Protein AF-A0A5C8ABG4-F1 (afdb_monomer)

Sequence (139 aa):
MPDNSFIEQYKEWYRDLIAQMKSQRIQKTGHLHDLKDIIVELSYLHNTLINISNDEKYKTLFTAATPFIDEFKEISNLKDKNAIEIVFHAMYMKLLLRLQKKEISAETEEAFDAMRILIAY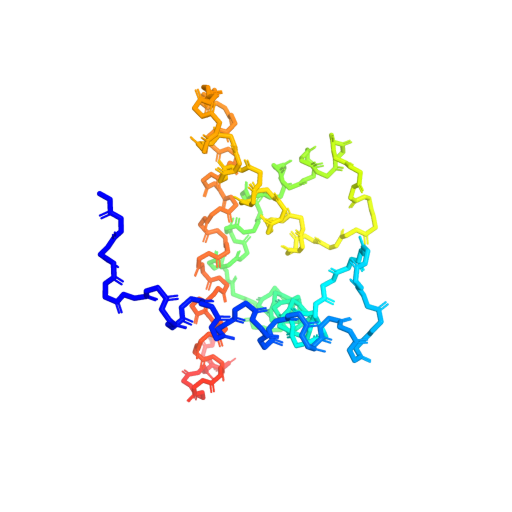LAKAYHDMKSGSMNFLNN

Solvent-accessible surface area (backbone atoms only — not comparable to full-atom values): 8084 Å² total; per-residue (Å²): 128,84,67,75,88,48,52,64,59,53,53,51,54,52,51,53,52,51,51,51,30,54,76,72,70,36,80,87,58,84,74,58,67,72,59,51,50,54,52,54,51,51,50,49,49,52,51,37,37,58,74,70,60,54,36,63,70,59,46,52,39,44,62,69,20,43,66,46,52,52,51,53,34,71,82,40,100,43,81,90,53,54,72,64,59,48,44,53,53,50,54,49,48,55,51,51,36,55,75,70,68,49,88,73,54,72,68,59,48,50,43,49,47,39,38,48,52,39,50,52,52,50,51,51,51,51,51,30,52,76,70,68,71,57,75,80,79,84,124

Mean predicted aligned error: 4.79 Å

pLDDT: mean 93.19, std 9.65, range [44.94, 98.56]

Secondary structure (DSSP, 8-state):
---GGGHHHHHHHHHHHHHHHHHTT-SSS---HHHHHHHHHHHHHHHHHHHTS--HHHHHHHHHHHHHHHHHHHHTT-TT--HHHHHHHHHHHHHHHHHTT----HHHHHHHHHHHHHHHHHHHHHHHHHHT---TT--

Radius of gyration: 17.81 Å; Cα contacts (8 Å, |Δi|>4): 83; chains: 1; bounding box: 51×38×38 Å

Structure (mmCIF, N/CA/C/O backbone):
data_AF-A0A5C8ABG4-F1
#
_entry.id   AF-A0A5C8ABG4-F1
#
loop_
_atom_site.group_PDB
_atom_site.id
_atom_site.type_symbol
_atom_site.label_atom_id
_atom_site.label_alt_id
_atom_site.label_comp_id
_atom_site.label_asym_id
_atom_site.label_entity_id
_atom_site.label_seq_id
_atom_site.pdbx_PDB_ins_code
_atom_site.Cartn_x
_atom_site.Cartn_y
_atom_site.Cartn_z
_atom_site.occupancy
_atom_site.B_iso_or_equiv
_atom_site.auth_seq_id
_atom_site.auth_comp_id
_atom_site.auth_asym_id
_atom_site.auth_atom_id
_atom_site.pdbx_PDB_model_num
ATOM 1 N N . MET A 1 1 ? -26.999 8.183 -2.508 1.00 50.88 1 MET A N 1
ATOM 2 C CA . MET A 1 1 ? -27.006 6.703 -2.500 1.00 50.88 1 MET A CA 1
ATOM 3 C C . MET A 1 1 ? -26.334 6.240 -3.785 1.00 50.88 1 MET A C 1
ATOM 5 O O . MET A 1 1 ? -26.423 7.003 -4.744 1.00 50.88 1 MET A O 1
ATOM 9 N N . PRO A 1 2 ? -25.623 5.098 -3.816 1.00 65.06 2 PRO A N 1
ATOM 10 C CA . PRO A 1 2 ? -25.144 4.547 -5.083 1.00 65.06 2 PRO A CA 1
ATOM 11 C C . PRO A 1 2 ? -26.338 4.340 -6.021 1.00 65.06 2 PRO A C 1
ATOM 13 O O . PRO A 1 2 ? -27.438 4.042 -5.558 1.00 65.06 2 PRO A O 1
ATOM 16 N N . ASP A 1 3 ? -26.135 4.581 -7.311 1.00 80.94 3 ASP A N 1
ATOM 17 C CA . ASP A 1 3 ? -27.184 4.424 -8.313 1.00 80.94 3 ASP A CA 1
ATOM 18 C C . ASP A 1 3 ? -27.609 2.948 -8.386 1.00 80.94 3 ASP A C 1
ATOM 20 O O . ASP A 1 3 ? -26.783 2.051 -8.577 1.00 80.94 3 ASP A O 1
ATOM 24 N N . ASN A 1 4 ? -28.909 2.698 -8.210 1.00 84.31 4 ASN A N 1
ATOM 25 C CA . ASN A 1 4 ? -29.482 1.355 -8.212 1.00 84.31 4 ASN A CA 1
ATOM 26 C C . ASN A 1 4 ? -29.258 0.622 -9.549 1.00 84.31 4 ASN A C 1
ATOM 28 O O . ASN A 1 4 ? -29.352 -0.605 -9.580 1.00 84.31 4 ASN A O 1
ATOM 32 N N . SER A 1 5 ? -28.927 1.341 -10.629 1.00 88.19 5 SER A N 1
ATOM 33 C CA . SER A 1 5 ? -28.587 0.758 -11.933 1.00 88.19 5 SER A CA 1
ATOM 34 C C . SER A 1 5 ? -27.374 -0.190 -11.893 1.00 88.19 5 SER A C 1
ATOM 36 O O . SER A 1 5 ? -27.293 -1.112 -12.704 1.00 88.19 5 SER A O 1
ATOM 38 N N . PHE A 1 6 ? -26.473 -0.045 -10.912 1.00 90.81 6 PHE A N 1
ATOM 39 C CA . PHE A 1 6 ? -25.256 -0.861 -10.787 1.00 90.81 6 PHE A CA 1
ATOM 40 C C . PHE A 1 6 ? -25.414 -2.112 -9.909 1.00 90.81 6 PHE A C 1
ATOM 42 O O . PHE A 1 6 ? -24.476 -2.901 -9.793 1.00 90.81 6 PHE A O 1
ATOM 49 N N . ILE A 1 7 ? -26.584 -2.331 -9.294 1.00 93.12 7 ILE A N 1
ATOM 50 C CA . ILE A 1 7 ? -26.790 -3.423 -8.324 1.00 93.12 7 ILE A CA 1
ATOM 51 C C . ILE A 1 7 ? -26.431 -4.794 -8.910 1.00 93.12 7 ILE A C 1
ATOM 53 O O . ILE A 1 7 ? -25.770 -5.586 -8.237 1.00 93.12 7 ILE A O 1
ATOM 57 N N . GLU A 1 8 ? -26.841 -5.082 -10.146 1.00 94.25 8 GLU A N 1
ATOM 58 C CA . GLU A 1 8 ? -26.558 -6.382 -10.766 1.00 94.25 8 GLU A CA 1
ATOM 59 C C . GLU A 1 8 ? -25.065 -6.571 -11.060 1.00 94.25 8 GLU A C 1
ATOM 61 O O . GLU A 1 8 ? -24.529 -7.641 -10.782 1.00 94.25 8 GLU A O 1
ATOM 66 N N . GLN A 1 9 ? -24.364 -5.516 -11.483 1.00 94.31 9 GLN A N 1
ATOM 67 C CA . GLN A 1 9 ? -22.913 -5.560 -11.702 1.00 94.31 9 GLN A CA 1
ATOM 68 C C . GLN A 1 9 ? -22.159 -5.835 -10.394 1.00 94.31 9 GLN A C 1
ATOM 70 O O . GLN A 1 9 ? -21.232 -6.642 -10.359 1.00 94.31 9 GLN A O 1
ATOM 75 N N . TYR A 1 10 ? -22.587 -5.225 -9.282 1.00 93.75 10 TYR A N 1
ATOM 76 C CA . TYR A 1 10 ? -22.001 -5.512 -7.971 1.00 93.75 10 TYR A CA 1
ATOM 77 C C . TYR A 1 10 ? -22.253 -6.956 -7.535 1.00 93.75 10 TYR A C 1
ATOM 79 O O . TYR A 1 10 ? -21.343 -7.613 -7.031 1.00 93.75 10 TYR A O 1
ATOM 87 N N . LYS A 1 11 ? -23.473 -7.474 -7.731 1.00 95.81 11 LYS A N 1
ATOM 88 C CA . LYS A 1 11 ? -23.800 -8.871 -7.404 1.00 95.81 11 LYS A CA 1
ATOM 89 C C . LYS A 1 11 ? -22.957 -9.856 -8.207 1.00 95.81 11 LYS A C 1
ATOM 91 O O . LYS A 1 11 ? -22.520 -10.857 -7.641 1.00 95.81 11 LYS A O 1
ATOM 96 N N . GLU A 1 12 ? -22.755 -9.590 -9.492 1.00 97.19 12 GLU A N 1
ATOM 97 C CA . GLU A 1 12 ? -21.907 -10.402 -10.364 1.00 97.19 12 GLU A CA 1
ATOM 98 C C . GLU A 1 12 ? -20.455 -10.389 -9.879 1.00 97.19 12 GLU A C 1
ATOM 100 O O . GLU A 1 12 ? -19.903 -11.445 -9.577 1.00 97.19 12 GLU A O 1
ATOM 105 N N . TRP A 1 13 ? -19.895 -9.205 -9.620 1.00 96.19 13 TRP A N 1
ATOM 106 C CA . TRP A 1 13 ? -18.539 -9.073 -9.087 1.00 96.19 13 TRP A CA 1
ATOM 107 C C . TRP A 1 13 ? -18.339 -9.823 -7.757 1.00 96.19 13 TRP A C 1
ATOM 109 O O . TRP A 1 13 ? -17.367 -10.564 -7.586 1.00 96.19 13 TRP A O 1
ATOM 119 N N . TYR A 1 14 ? -19.282 -9.700 -6.812 1.00 96.69 14 TYR A N 1
ATOM 120 C CA . TYR A 1 14 ? -19.220 -10.445 -5.549 1.00 96.69 14 TYR A CA 1
ATOM 121 C C . TYR A 1 14 ? -19.341 -11.960 -5.757 1.00 96.69 14 TYR A C 1
ATOM 123 O O . TYR A 1 14 ? -18.690 -12.725 -5.042 1.00 96.69 14 TYR A O 1
ATOM 131 N N . ARG A 1 15 ? -20.160 -12.415 -6.714 1.00 98.00 15 ARG A N 1
ATOM 132 C CA . ARG A 1 15 ? -20.308 -13.841 -7.040 1.00 98.00 15 ARG A CA 1
ATOM 133 C C . ARG A 1 15 ? -18.990 -14.422 -7.540 1.00 98.00 15 ARG A C 1
ATOM 135 O O . ARG A 1 15 ? -18.594 -15.487 -7.061 1.00 98.00 15 ARG A O 1
ATOM 142 N N . ASP A 1 16 ? -18.305 -13.704 -8.420 1.00 97.44 16 ASP A N 1
ATOM 143 C CA . ASP A 1 16 ? -17.015 -14.117 -8.968 1.00 97.44 16 ASP A CA 1
ATOM 144 C C . ASP A 1 16 ? -15.933 -14.144 -7.893 1.00 97.44 16 ASP A C 1
ATOM 146 O O . ASP A 1 16 ? -15.209 -15.134 -7.766 1.00 97.44 16 ASP A O 1
ATOM 150 N N . LEU A 1 17 ? -15.869 -13.112 -7.046 1.00 96.50 17 LEU A N 1
ATOM 151 C CA . LEU A 1 17 ? -14.953 -13.079 -5.907 1.00 96.50 17 LEU A CA 1
ATOM 152 C C . LEU A 1 17 ? -15.172 -14.282 -4.974 1.00 96.50 17 LEU A C 1
ATOM 154 O O . LEU A 1 17 ? -14.222 -14.977 -4.609 1.00 96.50 17 LEU A O 1
ATOM 158 N N . ILE A 1 18 ? -16.427 -14.577 -4.620 1.00 96.94 18 ILE A N 1
ATOM 159 C CA . ILE A 1 18 ? -16.776 -15.733 -3.779 1.00 96.94 18 ILE A CA 1
ATOM 160 C C . ILE A 1 18 ? -16.356 -17.047 -4.450 1.00 96.94 18 ILE A C 1
ATOM 162 O O . ILE A 1 18 ? -15.869 -17.953 -3.766 1.00 96.94 18 ILE A O 1
ATOM 166 N N . ALA A 1 19 ? -16.552 -17.182 -5.763 1.00 97.94 19 ALA A N 1
ATOM 167 C CA . ALA A 1 19 ? -16.171 -18.378 -6.508 1.00 97.94 19 ALA A CA 1
ATOM 168 C C . ALA A 1 19 ? -14.649 -18.593 -6.485 1.00 97.94 19 ALA A C 1
ATOM 170 O O . ALA A 1 19 ? -14.197 -19.701 -6.186 1.00 97.94 19 ALA A O 1
ATOM 171 N N . GLN A 1 20 ? -13.870 -17.529 -6.695 1.00 97.81 20 GLN A N 1
ATOM 172 C CA . GLN A 1 20 ? -12.408 -17.563 -6.625 1.00 97.81 20 GLN A CA 1
ATOM 173 C C . GLN A 1 20 ? -11.906 -17.901 -5.215 1.00 97.81 20 GLN A C 1
ATOM 175 O O . GLN A 1 20 ? -11.051 -18.767 -5.038 1.00 97.81 20 GLN A O 1
ATOM 180 N N . MET A 1 21 ? -12.483 -17.295 -4.174 1.00 97.75 21 MET A N 1
ATOM 181 C CA . MET A 1 21 ? -12.104 -17.618 -2.794 1.00 97.75 21 MET A CA 1
ATOM 182 C C . MET A 1 21 ? -12.418 -19.076 -2.428 1.00 97.75 21 MET A C 1
ATOM 184 O O . MET A 1 21 ? -11.675 -19.697 -1.664 1.00 97.75 21 MET A O 1
ATOM 188 N N . LYS A 1 22 ? -13.504 -19.646 -2.970 1.00 97.69 22 LYS A N 1
ATOM 189 C CA . LYS A 1 22 ? -13.848 -21.066 -2.791 1.00 97.69 22 LYS A CA 1
ATOM 190 C C . LYS A 1 22 ? -12.878 -21.988 -3.521 1.00 97.69 22 LYS A C 1
ATOM 192 O O . LYS A 1 22 ? -12.439 -22.965 -2.917 1.00 97.69 22 LYS A O 1
ATOM 197 N N . SER A 1 23 ? -12.538 -21.691 -4.776 1.00 97.88 23 SER A N 1
ATOM 198 C CA . SER A 1 23 ? -11.610 -22.519 -5.558 1.00 97.88 23 SER A CA 1
ATOM 199 C C . SER A 1 23 ? -10.210 -22.535 -4.940 1.00 97.88 23 SER A C 1
ATOM 201 O O . SER A 1 23 ? -9.584 -23.590 -4.870 1.00 97.88 23 SER A O 1
ATOM 203 N N . GLN A 1 24 ? -9.772 -21.400 -4.389 1.00 97.69 24 GLN A N 1
ATOM 204 C CA . GLN A 1 24 ? -8.487 -21.252 -3.702 1.00 97.69 24 GLN A CA 1
ATOM 205 C C . GLN A 1 24 ? -8.510 -21.696 -2.227 1.00 97.69 24 GLN A C 1
ATOM 207 O O . GLN A 1 24 ? -7.475 -21.671 -1.566 1.00 97.69 24 GLN A O 1
ATOM 212 N N . ARG A 1 25 ? -9.666 -22.127 -1.698 1.00 97.38 25 ARG A N 1
ATOM 213 C CA . ARG A 1 25 ? -9.852 -22.582 -0.303 1.00 97.38 25 ARG A CA 1
ATOM 214 C C . ARG A 1 25 ? -9.488 -21.532 0.768 1.00 97.38 25 ARG A C 1
ATOM 216 O O . ARG A 1 25 ? -9.021 -21.882 1.849 1.00 97.38 25 ARG A O 1
ATOM 223 N N . ILE A 1 26 ? -9.734 -20.250 0.487 1.00 97.31 26 ILE A N 1
ATOM 224 C CA . ILE A 1 26 ? -9.435 -19.105 1.375 1.00 97.31 26 ILE A CA 1
ATOM 225 C C . ILE A 1 26 ? -10.696 -18.415 1.917 1.00 97.31 26 ILE A C 1
ATOM 227 O O . ILE A 1 26 ? -10.696 -17.232 2.237 1.00 97.31 26 ILE A O 1
ATOM 231 N N . GLN A 1 27 ? -11.808 -19.141 2.051 1.00 95.50 27 GLN A N 1
ATOM 232 C CA . GLN A 1 27 ? -13.105 -18.567 2.446 1.00 95.50 27 GLN A CA 1
ATOM 233 C C . GLN A 1 27 ? -13.125 -17.968 3.866 1.00 95.50 27 GLN A C 1
ATOM 235 O O . GLN A 1 27 ? -14.091 -17.299 4.229 1.00 95.50 27 GLN A O 1
ATOM 240 N N . LYS A 1 28 ? -12.121 -18.267 4.699 1.00 94.31 28 LYS A N 1
ATOM 241 C CA . LYS A 1 28 ? -12.031 -17.806 6.095 1.00 94.31 28 LYS A CA 1
ATOM 242 C C . LYS A 1 28 ? -10.950 -16.754 6.315 1.00 94.31 28 LYS A C 1
ATOM 244 O O . LYS A 1 28 ? -11.151 -15.857 7.122 1.00 94.31 28 LYS A O 1
ATOM 249 N N . THR A 1 29 ? -9.809 -16.887 5.645 1.00 92.00 29 THR A N 1
ATOM 250 C CA . THR A 1 29 ? -8.648 -16.013 5.823 1.00 92.00 29 THR A CA 1
ATOM 251 C C . THR A 1 29 ? -7.766 -16.041 4.580 1.00 92.00 29 THR A C 1
ATOM 253 O O . THR A 1 29 ? -7.732 -17.045 3.865 1.00 92.00 29 THR A O 1
ATOM 256 N N . GLY A 1 30 ? -7.031 -14.953 4.359 1.00 90.38 30 GLY A N 1
ATOM 257 C CA . GLY A 1 30 ? -6.077 -14.800 3.270 1.00 90.38 30 GLY A CA 1
ATOM 258 C C . GLY A 1 30 ? -6.583 -13.940 2.114 1.00 90.38 30 GLY A C 1
ATOM 259 O O . GLY A 1 30 ? -7.711 -13.454 2.095 1.00 90.38 30 GLY A O 1
ATOM 260 N N . HIS A 1 31 ? -5.694 -13.764 1.143 1.00 93.25 31 HIS A N 1
ATOM 261 C CA . HIS A 1 31 ? -5.918 -13.001 -0.080 1.00 93.25 31 HIS A CA 1
ATOM 262 C C . HIS A 1 31 ? -5.902 -13.928 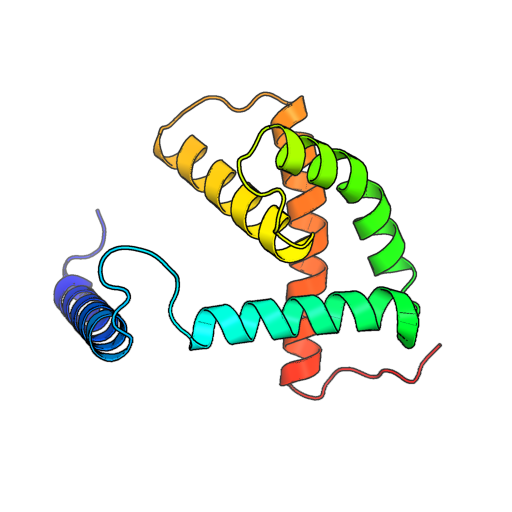-1.295 1.00 93.25 31 HIS A C 1
ATOM 264 O O . HIS A 1 31 ? -5.243 -14.976 -1.256 1.00 93.25 31 HIS A O 1
ATOM 270 N N . LEU A 1 32 ? -6.601 -13.519 -2.360 1.00 96.75 32 LEU A N 1
ATOM 271 C CA . LEU A 1 32 ? -6.534 -14.182 -3.662 1.00 96.75 32 LEU A CA 1
ATOM 272 C C . LEU A 1 32 ? -5.079 -14.293 -4.133 1.00 96.75 32 LEU A C 1
ATOM 274 O O . LEU A 1 32 ? -4.278 -13.394 -3.872 1.00 96.75 32 LEU A O 1
ATOM 278 N N . HIS A 1 33 ? -4.752 -15.378 -4.830 1.00 95.38 33 HIS A N 1
ATOM 279 C CA . HIS A 1 33 ? -3.421 -15.609 -5.389 1.00 95.38 33 HIS A CA 1
ATOM 280 C C . HIS A 1 33 ? -2.949 -14.439 -6.255 1.00 95.38 33 HIS A C 1
ATOM 282 O O . HIS A 1 33 ? -1.895 -13.887 -5.966 1.00 95.38 33 HIS A O 1
ATOM 288 N N . ASP A 1 34 ? -3.781 -13.976 -7.186 1.00 93.88 34 ASP A N 1
ATOM 289 C CA . ASP A 1 34 ? -3.462 -12.862 -8.083 1.00 93.88 34 ASP A CA 1
ATOM 290 C C . ASP A 1 34 ? -3.103 -11.579 -7.313 1.00 93.88 34 ASP A C 1
ATOM 292 O O . ASP A 1 34 ? -2.214 -10.826 -7.705 1.00 93.88 34 ASP A O 1
ATOM 296 N N . LEU A 1 35 ? -3.749 -11.335 -6.164 1.00 93.44 35 LEU A N 1
ATOM 297 C CA . LEU A 1 35 ? -3.415 -10.192 -5.313 1.00 93.44 35 LEU A CA 1
ATOM 298 C C . LEU A 1 35 ? -2.061 -10.381 -4.618 1.00 93.44 35 LEU A C 1
ATOM 300 O O . LEU A 1 35 ? -1.296 -9.427 -4.498 1.00 93.44 35 LEU A O 1
ATOM 304 N N . LYS A 1 36 ? -1.755 -11.601 -4.165 1.00 93.81 36 LYS A N 1
ATOM 305 C CA . LYS A 1 36 ? -0.440 -11.916 -3.589 1.00 93.81 36 LYS A CA 1
ATOM 306 C C . LYS A 1 36 ? 0.663 -11.741 -4.626 1.00 93.81 36 LYS A C 1
ATOM 308 O O . LYS A 1 36 ? 1.706 -11.196 -4.284 1.00 93.81 36 LYS A O 1
ATOM 313 N N . ASP A 1 37 ? 0.416 -12.137 -5.869 1.00 95.38 37 ASP A N 1
ATOM 314 C CA . ASP A 1 37 ? 1.390 -12.012 -6.951 1.00 95.38 37 ASP A CA 1
ATOM 315 C C . ASP A 1 37 ? 1.715 -10.541 -7.217 1.00 95.38 37 ASP A C 1
ATOM 317 O O . ASP A 1 37 ? 2.884 -10.170 -7.246 1.00 95.38 37 ASP A O 1
ATOM 321 N N . ILE A 1 38 ? 0.703 -9.667 -7.264 1.00 95.81 38 ILE A N 1
ATOM 322 C CA . ILE A 1 38 ? 0.917 -8.215 -7.389 1.00 95.81 38 ILE A CA 1
ATOM 323 C C . ILE A 1 38 ? 1.774 -7.672 -6.237 1.00 95.81 38 ILE A C 1
ATOM 325 O O . ILE A 1 38 ? 2.687 -6.880 -6.465 1.00 95.81 38 ILE A O 1
ATOM 329 N N . ILE A 1 39 ? 1.508 -8.089 -4.996 1.00 95.50 39 ILE A N 1
ATOM 330 C CA . ILE A 1 39 ? 2.305 -7.670 -3.833 1.00 95.50 39 ILE A CA 1
ATOM 331 C C . ILE A 1 39 ? 3.756 -8.145 -3.954 1.00 95.50 39 ILE A C 1
ATOM 333 O O . ILE A 1 39 ? 4.678 -7.371 -3.701 1.00 95.50 39 ILE A O 1
ATOM 337 N N . VAL A 1 40 ? 3.966 -9.393 -4.374 1.00 95.94 40 VAL A N 1
ATOM 338 C CA . VAL A 1 40 ? 5.297 -9.960 -4.604 1.00 95.94 40 VAL A CA 1
ATOM 339 C C . VAL A 1 40 ? 6.042 -9.165 -5.676 1.00 95.94 40 VAL A C 1
ATOM 341 O O . VAL A 1 40 ? 7.190 -8.778 -5.465 1.00 95.94 40 VAL A O 1
ATOM 344 N N . GLU A 1 41 ? 5.390 -8.850 -6.792 1.00 97.06 41 GLU A N 1
ATOM 345 C CA . GLU A 1 41 ? 5.989 -8.047 -7.854 1.00 97.06 41 GLU A CA 1
ATOM 346 C C . GLU A 1 41 ? 6.334 -6.620 -7.404 1.00 97.06 41 GLU A C 1
ATOM 348 O O . GLU A 1 41 ? 7.408 -6.116 -7.731 1.00 97.06 41 GLU A O 1
ATOM 353 N N . LEU A 1 42 ? 5.470 -5.973 -6.616 1.00 97.88 42 LEU A N 1
ATOM 354 C CA . LEU A 1 42 ? 5.751 -4.657 -6.037 1.00 97.88 42 LEU A CA 1
ATOM 355 C C . LEU A 1 42 ? 6.946 -4.704 -5.079 1.00 97.88 42 LEU A C 1
ATOM 357 O O . LEU A 1 42 ? 7.787 -3.806 -5.105 1.00 97.88 42 LEU A O 1
ATOM 361 N N . SER A 1 43 ? 7.060 -5.760 -4.272 1.00 97.06 43 SER A N 1
ATOM 362 C CA . SER A 1 43 ? 8.218 -5.985 -3.403 1.00 97.06 43 SER A CA 1
ATOM 363 C C . SER A 1 43 ? 9.500 -6.230 -4.200 1.00 97.06 43 SER A C 1
ATOM 365 O O . SER A 1 43 ? 10.565 -5.741 -3.816 1.00 97.06 43 SER A O 1
ATOM 367 N N . TYR A 1 44 ? 9.430 -6.930 -5.334 1.00 97.00 44 TYR A N 1
ATOM 368 C CA . TYR A 1 44 ? 10.572 -7.047 -6.240 1.00 97.00 44 TYR A CA 1
ATOM 369 C C . TYR A 1 44 ? 10.950 -5.698 -6.846 1.00 97.00 44 TYR A C 1
ATOM 371 O O . TYR A 1 44 ? 12.115 -5.315 -6.772 1.00 97.00 44 TYR A O 1
ATOM 379 N N . LEU A 1 45 ? 9.980 -4.940 -7.361 1.00 97.50 45 LEU A N 1
ATOM 380 C CA . LEU A 1 45 ? 10.232 -3.622 -7.938 1.00 97.50 45 LEU A CA 1
ATOM 381 C C . LEU A 1 45 ? 10.826 -2.651 -6.912 1.00 97.50 45 LEU A C 1
ATOM 383 O O . LEU A 1 45 ? 11.766 -1.933 -7.235 1.00 97.50 45 LEU A O 1
ATOM 387 N N . HIS A 1 46 ? 10.337 -2.665 -5.672 1.00 97.94 46 HIS A N 1
ATOM 388 C CA . HIS A 1 46 ? 10.936 -1.920 -4.565 1.00 97.94 46 HIS A CA 1
ATOM 389 C C . HIS A 1 46 ? 12.436 -2.227 -4.439 1.00 97.94 46 HIS A C 1
ATOM 391 O O . HIS A 1 46 ? 13.262 -1.314 -4.460 1.00 97.94 46 HIS A O 1
ATOM 397 N N . ASN A 1 47 ? 12.803 -3.511 -4.383 1.00 97.19 47 ASN A N 1
ATOM 398 C CA . ASN A 1 47 ? 14.204 -3.922 -4.292 1.00 97.19 47 ASN A CA 1
ATOM 399 C C . ASN A 1 47 ? 15.014 -3.521 -5.531 1.00 97.19 47 ASN A C 1
ATOM 401 O O . ASN A 1 47 ? 16.169 -3.123 -5.391 1.00 97.19 47 ASN A O 1
ATOM 405 N N . THR A 1 48 ? 14.426 -3.588 -6.726 1.00 96.31 48 THR A N 1
ATOM 406 C CA . THR A 1 48 ? 15.059 -3.136 -7.971 1.00 96.31 48 THR A CA 1
ATOM 407 C C . THR A 1 48 ? 15.343 -1.637 -7.937 1.00 96.31 48 THR A C 1
ATOM 409 O O . THR A 1 48 ? 16.467 -1.235 -8.225 1.00 96.31 48 THR A O 1
ATOM 412 N N . LEU A 1 49 ? 14.377 -0.809 -7.532 1.00 96.44 49 LEU A N 1
ATOM 413 C CA . LEU A 1 49 ? 14.547 0.645 -7.449 1.00 96.44 49 LEU A CA 1
ATOM 414 C C . LEU A 1 49 ? 15.643 1.035 -6.446 1.00 96.44 49 LEU A C 1
ATOM 416 O O . LEU A 1 49 ? 16.436 1.931 -6.728 1.00 96.44 49 LEU A O 1
ATOM 420 N N . ILE A 1 50 ? 15.733 0.338 -5.309 1.00 96.56 50 ILE A N 1
ATOM 421 C CA . ILE A 1 50 ? 16.754 0.604 -4.286 1.00 96.56 50 ILE A CA 1
ATOM 422 C C . ILE A 1 50 ? 18.140 0.091 -4.709 1.00 96.56 50 ILE A C 1
ATOM 424 O O . ILE A 1 50 ? 19.124 0.821 -4.592 1.00 96.56 50 ILE A O 1
ATOM 428 N N . ASN A 1 51 ? 18.240 -1.156 -5.173 1.00 94.94 51 ASN A N 1
ATOM 429 C CA . ASN A 1 51 ? 19.525 -1.859 -5.272 1.00 94.94 51 ASN A CA 1
ATOM 430 C C . ASN A 1 51 ? 20.089 -1.948 -6.694 1.00 94.94 51 ASN A C 1
ATOM 432 O O . ASN A 1 51 ? 21.296 -2.107 -6.845 1.00 94.94 51 ASN A O 1
ATOM 436 N N . ILE A 1 52 ? 19.239 -1.890 -7.723 1.00 92.31 52 ILE A N 1
ATOM 437 C CA . ILE A 1 52 ? 19.641 -2.105 -9.121 1.00 92.31 52 ILE A CA 1
ATOM 438 C C . ILE A 1 52 ? 19.623 -0.780 -9.880 1.00 92.31 52 ILE A C 1
ATOM 440 O O . ILE A 1 52 ? 20.658 -0.340 -10.368 1.00 92.31 52 ILE A O 1
ATOM 444 N N . SER A 1 53 ? 18.464 -0.122 -9.943 1.00 91.00 53 SER A N 1
ATOM 445 C CA . SER A 1 53 ? 18.316 1.167 -10.629 1.00 91.00 53 SER A CA 1
ATOM 446 C C . SER A 1 53 ? 18.995 2.304 -9.873 1.00 91.00 53 SER A C 1
ATOM 448 O O . SER A 1 53 ? 19.360 3.302 -10.484 1.00 91.00 53 SER A O 1
ATOM 450 N N . ASN A 1 54 ? 19.159 2.151 -8.554 1.00 91.88 54 ASN A N 1
ATOM 451 C CA . ASN A 1 54 ? 19.677 3.188 -7.667 1.00 91.88 54 ASN A CA 1
ATOM 452 C C . ASN A 1 54 ? 18.871 4.501 -7.781 1.00 91.88 54 ASN A C 1
ATOM 454 O O . ASN A 1 54 ? 19.430 5.586 -7.910 1.00 91.88 54 ASN A O 1
ATOM 458 N N . ASP A 1 55 ? 17.539 4.400 -7.761 1.00 96.19 55 ASP A N 1
ATOM 459 C CA . ASP A 1 55 ? 16.643 5.549 -7.910 1.00 96.19 55 ASP A CA 1
ATOM 460 C C . ASP A 1 55 ? 16.691 6.431 -6.649 1.00 96.19 55 ASP A C 1
ATOM 462 O O . ASP A 1 55 ? 16.063 6.137 -5.628 1.00 96.19 55 ASP A O 1
ATOM 466 N N . GLU A 1 56 ? 17.442 7.531 -6.724 1.00 97.00 56 GLU A N 1
ATOM 467 C CA . GLU A 1 56 ? 17.652 8.464 -5.609 1.00 97.00 56 GLU A CA 1
ATOM 468 C C . GLU A 1 56 ? 16.352 9.112 -5.109 1.00 97.00 56 GLU A C 1
ATOM 470 O O . GLU A 1 56 ? 16.188 9.358 -3.906 1.00 97.00 56 GLU A O 1
ATOM 475 N N . LYS A 1 57 ? 15.384 9.349 -6.006 1.00 97.19 57 LYS A N 1
ATOM 476 C CA . LYS A 1 57 ? 14.082 9.906 -5.615 1.00 97.19 57 LYS A CA 1
ATOM 477 C C . LYS A 1 57 ? 13.322 8.886 -4.784 1.00 97.19 57 LYS A C 1
ATOM 47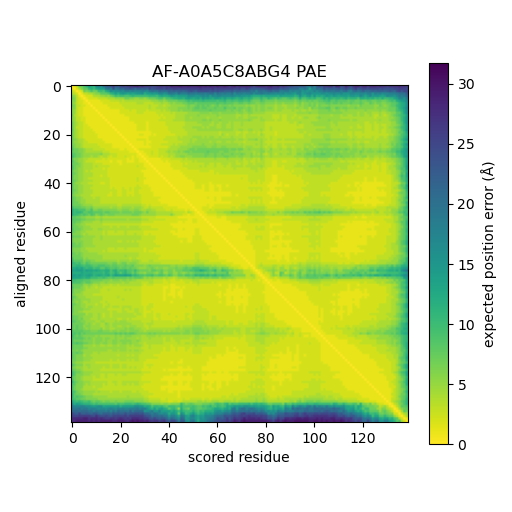9 O O . LYS A 1 57 ? 12.844 9.219 -3.701 1.00 97.19 57 LYS A O 1
ATOM 484 N N . TYR A 1 58 ? 13.251 7.644 -5.256 1.00 98.06 58 TYR A N 1
ATOM 485 C CA . TYR A 1 58 ? 12.596 6.569 -4.524 1.00 98.06 58 TYR A CA 1
ATOM 486 C C . TYR A 1 58 ? 13.270 6.294 -3.176 1.00 98.06 58 TYR A C 1
ATOM 488 O O . TYR A 1 58 ? 12.581 6.178 -2.164 1.00 98.06 58 TYR A O 1
ATOM 496 N N . LYS A 1 59 ? 14.608 6.263 -3.130 1.00 98.25 59 LYS A N 1
ATOM 497 C CA . LYS A 1 59 ? 15.382 6.094 -1.889 1.00 98.25 59 LYS A CA 1
ATOM 498 C C . LYS A 1 59 ? 15.084 7.165 -0.855 1.00 98.25 59 LYS A C 1
ATOM 500 O O . LYS A 1 59 ? 14.902 6.842 0.318 1.00 98.25 59 LYS A O 1
ATOM 505 N N . THR A 1 60 ? 15.005 8.421 -1.285 1.00 98.38 60 THR A N 1
ATOM 506 C CA . THR A 1 60 ? 14.657 9.546 -0.411 1.00 98.38 60 THR A CA 1
ATOM 507 C C . THR A 1 60 ? 13.263 9.358 0.190 1.00 98.38 60 THR A C 1
ATOM 509 O O . THR A 1 60 ? 13.097 9.470 1.403 1.00 98.38 60 THR A O 1
ATOM 512 N N . LEU A 1 61 ? 12.272 9.003 -0.638 1.00 98.50 61 LEU A N 1
ATOM 513 C CA . LEU A 1 61 ? 10.906 8.737 -0.171 1.00 98.50 61 LEU A CA 1
ATOM 514 C C . LEU A 1 61 ? 10.845 7.544 0.785 1.00 98.50 61 LEU A C 1
ATOM 516 O O . LEU A 1 61 ? 10.160 7.610 1.803 1.00 98.50 61 LEU A O 1
ATOM 520 N N . PHE A 1 62 ? 11.565 6.465 0.474 1.00 98.50 62 PHE A N 1
ATOM 521 C CA . PHE A 1 62 ? 11.603 5.281 1.322 1.00 98.50 62 PHE A CA 1
ATOM 522 C C . PHE A 1 62 ? 12.237 5.597 2.674 1.00 98.50 62 PHE A C 1
ATOM 524 O O . PHE A 1 62 ? 11.636 5.308 3.698 1.00 98.50 62 PHE A O 1
ATOM 531 N N . THR A 1 63 ? 13.375 6.294 2.681 1.00 98.38 63 THR A N 1
ATOM 532 C CA . THR A 1 63 ? 14.081 6.701 3.906 1.00 98.38 63 THR A CA 1
ATOM 533 C C . THR A 1 63 ? 13.204 7.574 4.802 1.00 98.38 63 THR A C 1
ATOM 535 O O . THR A 1 63 ? 13.179 7.372 6.012 1.00 98.38 63 THR A O 1
ATOM 538 N N . ALA A 1 64 ? 12.450 8.511 4.218 1.00 98.06 64 ALA A N 1
ATOM 539 C CA . ALA A 1 64 ? 11.509 9.349 4.959 1.00 98.06 64 ALA A CA 1
ATOM 540 C C . ALA A 1 64 ? 10.330 8.548 5.547 1.00 98.06 64 ALA A C 1
ATOM 542 O O . ALA A 1 64 ? 9.826 8.894 6.610 1.00 98.06 64 ALA A O 1
ATOM 543 N N . ALA A 1 65 ? 9.891 7.480 4.875 1.00 98.50 65 ALA A N 1
ATOM 544 C CA . ALA A 1 65 ? 8.793 6.635 5.337 1.00 98.50 65 ALA A CA 1
ATOM 545 C C . ALA A 1 65 ? 9.228 5.538 6.328 1.00 98.50 65 ALA A C 1
ATOM 547 O O . ALA A 1 65 ? 8.394 5.084 7.109 1.00 98.50 65 ALA A O 1
ATOM 548 N N . THR A 1 66 ? 10.497 5.111 6.317 1.00 98.38 66 THR A N 1
ATOM 549 C CA . THR A 1 66 ? 11.001 3.986 7.126 1.00 98.38 66 THR A CA 1
ATOM 550 C C . THR A 1 66 ? 10.658 4.085 8.615 1.00 98.38 66 THR A C 1
ATOM 552 O O . THR A 1 66 ? 10.118 3.107 9.129 1.00 98.38 66 THR A O 1
ATOM 555 N N . PRO A 1 67 ? 10.860 5.224 9.314 1.00 97.75 67 PRO A N 1
ATOM 556 C CA . PRO A 1 67 ? 10.528 5.313 10.737 1.00 97.75 67 PRO A CA 1
ATOM 557 C C . PRO A 1 67 ? 9.051 5.005 11.020 1.00 97.75 67 PRO A C 1
ATOM 559 O O . PRO A 1 67 ? 8.737 4.266 11.947 1.00 97.75 67 PRO A O 1
ATOM 562 N N . PHE A 1 68 ? 8.150 5.501 10.167 1.00 97.75 68 PHE A N 1
ATOM 563 C CA . PHE A 1 68 ? 6.711 5.269 10.287 1.00 97.75 68 PHE A CA 1
ATOM 564 C C . PHE A 1 68 ? 6.312 3.834 9.932 1.00 97.75 68 PHE A C 1
ATOM 566 O O . PHE A 1 68 ? 5.387 3.281 10.525 1.00 97.75 68 PHE A O 1
ATOM 573 N N . ILE A 1 69 ? 7.000 3.219 8.965 1.00 97.75 69 ILE A N 1
ATOM 574 C CA . ILE A 1 69 ? 6.799 1.811 8.602 1.00 97.75 69 ILE A CA 1
ATOM 575 C C . ILE A 1 69 ? 7.196 0.914 9.777 1.00 97.75 69 ILE A C 1
ATOM 577 O O . ILE A 1 69 ? 6.434 0.016 10.134 1.00 97.75 69 ILE A O 1
ATOM 581 N N . ASP A 1 70 ? 8.352 1.170 10.387 1.00 96.00 70 ASP A N 1
ATOM 582 C CA . ASP A 1 70 ? 8.863 0.390 11.514 1.00 96.00 70 ASP A CA 1
ATOM 583 C C . ASP A 1 70 ? 7.984 0.561 12.758 1.00 96.00 70 ASP A C 1
ATOM 585 O O . ASP A 1 70 ? 7.611 -0.426 13.395 1.00 96.00 70 ASP A O 1
ATOM 589 N N . GLU A 1 71 ? 7.563 1.791 13.062 1.00 95.12 71 GLU A N 1
ATOM 590 C CA . GLU A 1 71 ? 6.620 2.058 14.148 1.00 95.12 71 GLU A CA 1
ATOM 591 C C . GLU A 1 71 ? 5.288 1.332 13.921 1.00 95.12 71 GLU A C 1
ATOM 593 O O . GLU A 1 71 ? 4.824 0.594 14.795 1.00 95.12 71 GLU A O 1
ATOM 598 N N . PHE A 1 72 ? 4.694 1.468 12.727 1.00 95.44 72 PHE A N 1
ATOM 599 C CA . PHE A 1 72 ? 3.444 0.788 12.389 1.00 95.44 72 PHE A CA 1
ATOM 600 C C . PHE A 1 72 ? 3.590 -0.736 12.484 1.00 95.44 72 PHE A C 1
ATOM 602 O O . PHE A 1 72 ? 2.671 -1.426 12.933 1.00 95.44 72 PHE A O 1
ATOM 609 N N . LYS A 1 73 ? 4.745 -1.280 12.087 1.00 95.06 73 LYS A N 1
ATOM 610 C CA . LYS A 1 73 ? 5.057 -2.708 12.195 1.00 95.06 73 LYS A CA 1
ATOM 611 C C . LYS A 1 73 ? 5.085 -3.185 13.644 1.00 95.06 73 LYS A C 1
ATOM 613 O O . LYS A 1 73 ? 4.568 -4.264 13.914 1.00 95.06 73 LYS A O 1
ATOM 618 N N . GLU A 1 74 ? 5.658 -2.412 14.563 1.00 92.00 74 GLU A N 1
ATOM 619 C CA . GLU A 1 74 ? 5.745 -2.800 15.976 1.00 92.00 74 GLU A CA 1
ATOM 620 C C . GLU A 1 74 ? 4.398 -2.735 16.699 1.00 92.00 74 GLU A C 1
ATOM 622 O O . GLU A 1 74 ? 4.093 -3.616 17.505 1.00 92.00 74 GLU A O 1
ATOM 627 N N . ILE A 1 75 ? 3.561 -1.741 16.387 1.00 89.62 75 ILE A N 1
ATOM 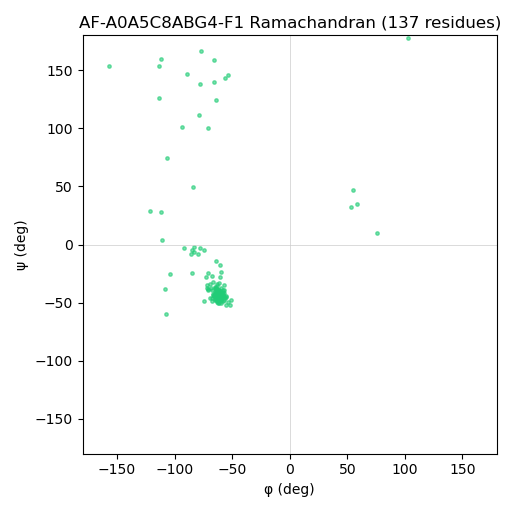628 C CA . ILE A 1 75 ? 2.223 -1.617 16.993 1.00 89.62 75 ILE A CA 1
ATOM 629 C C . ILE A 1 75 ? 1.179 -2.542 16.348 1.00 89.62 75 ILE A C 1
ATOM 631 O O . ILE A 1 75 ? 0.055 -2.654 16.843 1.00 89.62 75 ILE A O 1
ATOM 635 N N . SER A 1 76 ? 1.523 -3.206 15.241 1.00 87.62 76 SER A N 1
ATOM 636 C CA . SER A 1 76 ? 0.656 -4.149 14.531 1.00 87.62 76 SER A CA 1
ATOM 637 C C . SER A 1 76 ? 1.173 -5.587 14.635 1.00 87.62 76 SER A C 1
ATOM 639 O O . SER A 1 76 ? 2.339 -5.855 14.906 1.00 87.62 76 SER A O 1
ATOM 641 N N . ASN A 1 77 ? 0.303 -6.573 14.403 1.00 85.06 77 ASN A N 1
ATOM 642 C CA . ASN A 1 77 ? 0.706 -7.983 14.388 1.00 85.06 77 ASN A CA 1
ATOM 643 C C . ASN A 1 77 ? 1.267 -8.399 13.009 1.00 85.06 77 ASN A C 1
ATOM 645 O O . ASN A 1 77 ? 0.804 -9.377 12.426 1.00 85.06 77 ASN A O 1
ATOM 649 N N . LEU A 1 78 ? 2.199 -7.613 12.454 1.00 87.06 78 LEU A N 1
ATOM 650 C CA . LEU A 1 78 ? 2.712 -7.744 11.076 1.00 87.06 78 LEU A CA 1
ATOM 651 C C . LEU A 1 78 ? 4.232 -7.977 11.029 1.00 87.06 78 LEU A C 1
ATOM 653 O O . LEU A 1 78 ? 4.913 -7.590 10.078 1.00 87.06 78 LEU A O 1
ATOM 657 N N . LYS A 1 79 ? 4.795 -8.603 12.069 1.00 81.69 79 LYS A N 1
ATOM 658 C CA . LYS A 1 79 ? 6.253 -8.756 12.228 1.00 81.69 79 LYS A CA 1
ATOM 659 C C . LYS A 1 79 ? 6.917 -9.544 11.091 1.00 81.69 79 LYS A C 1
ATOM 661 O O . LYS A 1 79 ? 8.071 -9.282 10.758 1.00 81.69 79 LYS A O 1
ATOM 666 N N . ASP A 1 80 ? 6.178 -10.448 10.455 1.00 87.25 80 ASP A N 1
ATOM 667 C CA . ASP A 1 80 ? 6.614 -11.277 9.328 1.00 87.25 80 ASP A CA 1
ATOM 668 C C . ASP A 1 80 ? 6.483 -10.590 7.955 1.00 87.25 80 ASP A C 1
ATOM 670 O O . ASP A 1 80 ? 6.895 -11.157 6.944 1.00 87.25 80 ASP A O 1
ATOM 674 N N . LYS A 1 81 ? 5.916 -9.379 7.893 1.00 91.31 81 LYS A N 1
ATOM 675 C CA . LYS A 1 81 ? 5.634 -8.672 6.638 1.00 91.31 81 LYS A CA 1
ATOM 676 C C . LYS A 1 81 ? 6.805 -7.799 6.189 1.00 91.31 81 LYS A C 1
ATOM 678 O O . LYS A 1 81 ? 7.541 -7.233 7.008 1.00 91.31 81 LYS A O 1
ATOM 683 N N . ASN A 1 82 ? 6.964 -7.685 4.869 1.00 93.75 82 ASN A N 1
ATOM 684 C CA . ASN A 1 82 ? 7.896 -6.738 4.252 1.00 93.75 82 ASN A CA 1
ATOM 685 C C . ASN A 1 82 ? 7.330 -5.306 4.278 1.00 93.75 82 ASN A C 1
ATOM 687 O O . ASN A 1 82 ? 6.144 -5.097 4.530 1.00 93.75 82 ASN A O 1
ATOM 691 N N . ALA A 1 83 ? 8.186 -4.319 4.001 1.00 95.81 83 ALA A N 1
ATOM 692 C CA . ALA A 1 83 ? 7.820 -2.904 4.059 1.00 95.81 83 ALA A CA 1
ATOM 693 C C . ALA A 1 83 ? 6.627 -2.548 3.154 1.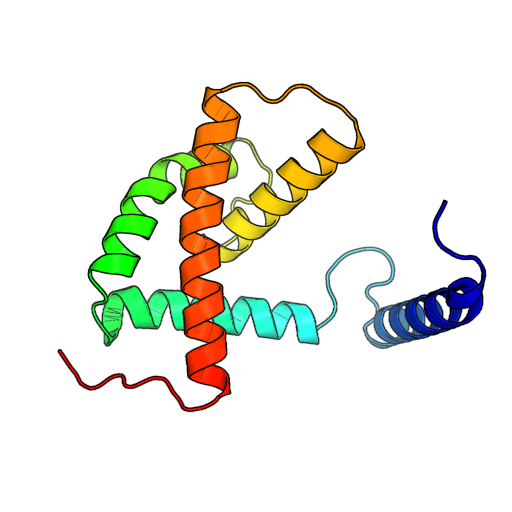00 95.81 83 ALA A C 1
ATOM 695 O O . ALA A 1 83 ? 5.758 -1.782 3.560 1.00 95.81 83 ALA A O 1
ATOM 696 N N . ILE A 1 84 ? 6.542 -3.130 1.954 1.00 97.06 84 ILE A N 1
ATOM 697 C CA . ILE A 1 84 ? 5.459 -2.838 1.007 1.00 97.06 84 ILE A CA 1
ATOM 698 C C . ILE A 1 84 ? 4.120 -3.353 1.538 1.00 97.06 84 ILE A C 1
ATOM 700 O O . ILE A 1 84 ? 3.141 -2.609 1.561 1.00 97.06 84 ILE A O 1
ATOM 704 N N . GLU A 1 85 ? 4.084 -4.586 2.039 1.00 95.31 85 GLU A N 1
ATOM 705 C CA . GLU A 1 85 ? 2.903 -5.151 2.697 1.00 95.31 85 GLU A CA 1
ATOM 706 C C . GLU A 1 85 ? 2.466 -4.308 3.899 1.00 95.31 85 GLU A C 1
ATOM 708 O O . GLU A 1 85 ? 1.279 -4.009 4.042 1.00 95.31 85 GLU A O 1
ATOM 713 N N . ILE A 1 86 ? 3.416 -3.861 4.725 1.00 97.00 86 ILE A N 1
ATOM 714 C CA . ILE A 1 86 ? 3.141 -3.000 5.883 1.00 97.00 86 ILE A CA 1
ATOM 715 C C . ILE A 1 86 ? 2.474 -1.691 5.448 1.00 97.00 86 ILE A C 1
ATOM 717 O O . ILE A 1 86 ? 1.452 -1.304 6.017 1.00 97.00 86 ILE A O 1
ATOM 721 N N . VAL A 1 87 ? 2.985 -1.044 4.398 1.00 97.75 87 VAL A N 1
ATOM 722 C CA . VAL A 1 87 ? 2.399 0.193 3.865 1.00 97.75 87 VAL A CA 1
ATOM 723 C C . VAL A 1 87 ? 0.968 -0.033 3.367 1.00 97.75 87 VAL A C 1
ATOM 725 O O . VAL A 1 87 ? 0.086 0.777 3.657 1.00 97.75 87 VAL A O 1
ATOM 728 N N . PHE A 1 88 ? 0.684 -1.144 2.678 1.00 96.25 88 PHE A N 1
ATOM 729 C CA . PHE A 1 88 ? -0.690 -1.478 2.278 1.00 96.25 88 PHE A CA 1
ATOM 730 C C . PHE A 1 88 ? -1.614 -1.686 3.485 1.00 96.25 88 PHE A C 1
ATOM 732 O O . PHE A 1 88 ? -2.746 -1.192 3.483 1.00 96.25 88 PHE A O 1
ATOM 739 N N . HIS A 1 89 ? -1.138 -2.359 4.535 1.00 95.31 89 HIS A N 1
ATOM 740 C CA . HIS A 1 89 ? -1.885 -2.497 5.785 1.00 95.31 89 HIS A CA 1
ATOM 741 C C . HIS A 1 89 ? -2.155 -1.140 6.453 1.00 95.31 89 HIS A C 1
ATOM 743 O O . HIS A 1 89 ? -3.269 -0.912 6.930 1.00 95.31 89 HIS A O 1
ATOM 749 N N . ALA A 1 90 ? -1.192 -0.216 6.433 1.00 96.69 90 ALA A N 1
ATOM 750 C CA . ALA A 1 90 ? -1.371 1.139 6.949 1.00 96.69 90 ALA A CA 1
ATOM 751 C C . ALA A 1 90 ? -2.411 1.933 6.142 1.00 96.69 90 ALA A C 1
ATOM 753 O O . ALA A 1 90 ? -3.303 2.554 6.722 1.00 96.69 90 ALA A O 1
ATOM 754 N N . MET A 1 91 ? -2.375 1.861 4.807 1.00 97.50 91 MET A N 1
ATOM 755 C CA . MET A 1 91 ? -3.379 2.517 3.955 1.00 97.50 91 MET A CA 1
ATOM 756 C C . MET A 1 91 ? -4.782 1.940 4.168 1.00 97.50 91 MET A C 1
ATOM 758 O O . MET A 1 91 ? -5.761 2.689 4.222 1.00 97.50 91 MET A O 1
ATOM 762 N N . TYR A 1 92 ? -4.888 0.622 4.354 1.00 95.38 92 TYR A N 1
ATOM 763 C CA . TYR A 1 92 ? -6.151 -0.015 4.718 1.00 95.38 92 TYR A CA 1
ATOM 764 C C . TYR A 1 92 ? -6.645 0.447 6.096 1.00 95.38 92 TYR A C 1
ATOM 766 O O . TYR A 1 92 ? -7.823 0.772 6.245 1.00 95.38 92 TYR A O 1
ATOM 774 N N . MET A 1 93 ? -5.755 0.563 7.087 1.00 95.56 93 MET A N 1
ATOM 775 C CA . MET A 1 93 ? -6.102 1.101 8.404 1.00 95.56 93 MET A CA 1
ATOM 776 C C . MET A 1 93 ? -6.631 2.537 8.306 1.00 95.56 93 MET A C 1
ATOM 778 O O . MET A 1 93 ? -7.698 2.829 8.848 1.00 95.56 93 MET A O 1
ATOM 782 N N . LYS A 1 94 ? -5.957 3.418 7.553 1.00 96.62 94 LYS A N 1
ATOM 783 C CA . LYS A 1 94 ? -6.431 4.791 7.302 1.00 96.62 94 LYS A CA 1
ATOM 784 C C . LYS A 1 94 ? -7.843 4.799 6.716 1.00 96.62 94 LYS A C 1
ATOM 786 O O . LYS A 1 94 ? -8.702 5.556 7.172 1.00 96.62 94 LYS A O 1
ATOM 791 N N . LEU A 1 95 ? -8.109 3.939 5.729 1.00 96.94 95 LEU A N 1
ATOM 792 C CA . LEU A 1 95 ? -9.440 3.799 5.134 1.00 96.94 95 LEU A CA 1
ATOM 793 C C . LEU A 1 95 ? -10.486 3.380 6.178 1.00 96.94 95 LEU A C 1
ATOM 795 O O . LEU A 1 95 ? -11.551 3.996 6.250 1.00 96.94 95 LEU A O 1
ATOM 799 N N . LEU A 1 96 ? -10.187 2.374 7.005 1.00 96.38 96 LEU A N 1
ATOM 800 C CA . LEU A 1 96 ? -11.096 1.910 8.055 1.00 96.38 96 LEU A CA 1
ATOM 801 C C . LEU A 1 96 ? -11.412 3.005 9.077 1.00 96.38 96 LEU A C 1
ATOM 803 O O . LEU A 1 96 ? -12.581 3.196 9.412 1.00 96.38 96 LEU A O 1
ATOM 807 N N . LEU A 1 97 ? -10.405 3.751 9.538 1.00 96.56 97 LEU A N 1
ATOM 808 C CA . LEU A 1 97 ? -10.595 4.862 10.476 1.00 96.56 97 LEU A CA 1
ATOM 809 C C . LEU A 1 97 ? -11.532 5.927 9.893 1.00 96.56 97 LEU A C 1
ATOM 811 O O . LEU A 1 97 ? -12.477 6.352 10.562 1.00 96.56 97 LEU A O 1
ATOM 815 N N . ARG A 1 98 ? -11.347 6.283 8.614 1.00 96.38 98 ARG A N 1
ATOM 816 C CA . ARG A 1 98 ? -12.216 7.241 7.912 1.00 96.38 98 ARG A CA 1
ATOM 817 C C . ARG A 1 98 ? -13.649 6.737 7.764 1.00 96.38 98 ARG A C 1
ATOM 819 O O . ARG A 1 98 ? -14.582 7.499 8.007 1.00 96.38 98 ARG A O 1
ATOM 826 N N . LEU A 1 99 ? -13.843 5.467 7.402 1.00 96.94 99 LEU A N 1
ATOM 827 C CA . LEU A 1 99 ? -15.179 4.860 7.306 1.00 96.94 99 LEU A CA 1
ATOM 828 C C . LEU A 1 99 ? -15.892 4.830 8.663 1.00 96.94 99 LEU A C 1
ATOM 830 O O . LEU A 1 99 ? -17.099 5.047 8.736 1.00 96.94 99 LEU A O 1
ATOM 834 N N . GLN A 1 100 ? -15.134 4.616 9.739 1.00 97.50 100 GLN A N 1
ATOM 835 C CA . GLN A 1 100 ? -15.623 4.668 11.116 1.00 97.50 100 GLN A CA 1
ATOM 836 C C . GLN A 1 100 ? -15.804 6.098 11.648 1.00 97.50 100 GLN A C 1
ATOM 838 O O . GLN A 1 100 ? -16.264 6.254 12.777 1.00 97.50 100 GLN A O 1
ATOM 843 N N . LYS A 1 101 ? -15.458 7.131 10.864 1.00 96.75 101 LYS A N 1
ATOM 844 C CA . LYS A 1 101 ? -15.445 8.545 11.277 1.00 96.75 101 LYS A CA 1
ATOM 845 C C . LYS A 1 101 ? -14.624 8.793 12.549 1.00 96.75 101 LYS A C 1
ATOM 847 O O . LYS A 1 101 ? -14.967 9.660 13.348 1.00 96.75 101 LYS A O 1
ATOM 852 N N . LYS A 1 102 ? -13.559 8.016 12.750 1.00 97.06 102 LYS A N 1
ATOM 853 C CA . LYS A 1 102 ? -12.608 8.245 13.838 1.00 97.06 102 LYS A CA 1
ATOM 854 C C . LYS A 1 102 ? -11.684 9.392 13.461 1.00 97.06 102 LYS A C 1
ATOM 856 O O . LYS A 1 102 ? -11.226 9.464 12.321 1.00 97.06 102 LYS A O 1
ATOM 861 N N . GLU A 1 103 ? -11.418 10.265 14.424 1.00 94.62 103 GLU A N 1
ATOM 862 C CA . GLU A 1 103 ? -10.396 11.292 14.269 1.00 94.62 103 GLU A CA 1
ATOM 863 C C . GLU A 1 103 ? -9.017 10.639 14.160 1.00 94.62 103 GLU A C 1
ATOM 865 O O . GLU A 1 103 ? -8.720 9.647 14.831 1.00 94.62 103 GLU A O 1
ATOM 870 N N . ILE A 1 104 ? -8.195 11.193 13.276 1.00 95.56 104 ILE A N 1
ATOM 871 C CA . ILE A 1 104 ? -6.805 10.801 13.068 1.00 95.56 104 ILE A CA 1
ATOM 872 C C . ILE A 1 104 ? -5.978 11.998 13.528 1.00 95.56 104 ILE A C 1
ATOM 874 O O . ILE A 1 104 ? -6.247 13.124 13.105 1.00 95.56 104 ILE A O 1
ATOM 878 N N . SER A 1 105 ? -5.027 11.776 14.435 1.00 96.75 105 SER A N 1
ATOM 879 C CA . SER A 1 105 ? -4.153 12.850 14.909 1.00 96.75 105 SER A CA 1
ATOM 880 C C . SER A 1 105 ? -3.266 13.362 13.771 1.00 96.75 105 SER A C 1
ATOM 882 O O . SER A 1 105 ? -3.017 12.651 12.798 1.00 96.75 105 SER A O 1
ATOM 884 N N . ALA A 1 106 ? -2.751 14.586 13.903 1.00 97.25 106 ALA A N 1
ATOM 885 C CA . ALA A 1 106 ? -1.840 15.156 12.909 1.00 97.25 106 ALA A CA 1
ATOM 886 C C . ALA A 1 106 ? -0.584 14.288 12.700 1.00 97.25 106 ALA A C 1
ATOM 888 O O . ALA A 1 106 ? -0.163 14.081 11.569 1.00 97.25 106 ALA A O 1
ATOM 889 N N . GLU A 1 107 ? -0.047 13.724 13.781 1.00 95.38 107 GLU A N 1
ATOM 890 C CA . GLU A 1 107 ? 1.139 12.859 13.769 1.00 95.38 107 GLU A CA 1
ATOM 891 C C . GLU A 1 107 ? 0.876 11.531 13.033 1.00 95.38 107 GLU A C 1
ATOM 893 O O . GLU A 1 107 ? 1.657 11.104 12.186 1.00 95.38 107 GLU A O 1
ATOM 898 N N . THR A 1 108 ? -0.284 10.903 13.264 1.00 94.75 108 THR A N 1
ATOM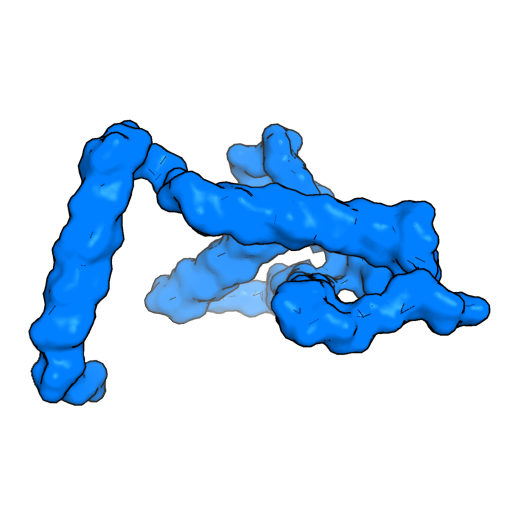 899 C CA . THR A 1 108 ? -0.678 9.700 12.513 1.00 94.75 108 THR A CA 1
ATOM 900 C C . THR A 1 108 ? -0.987 10.019 11.046 1.00 94.75 108 THR A C 1
ATOM 902 O O . THR A 1 108 ? -0.726 9.200 10.162 1.00 94.75 108 THR A O 1
ATOM 905 N N . GLU A 1 109 ? -1.534 11.201 10.758 1.00 97.31 109 GLU A N 1
ATOM 906 C CA . GLU A 1 109 ? -1.789 11.635 9.384 1.00 97.31 109 GLU A CA 1
ATOM 907 C C . GLU A 1 109 ? -0.480 11.867 8.614 1.00 97.31 109 GLU A C 1
ATOM 909 O O . GLU A 1 109 ? -0.382 11.441 7.463 1.00 97.31 109 GLU A O 1
ATOM 914 N N . GLU A 1 110 ? 0.542 12.435 9.261 1.00 97.38 110 GLU A N 1
ATOM 915 C CA . GLU A 1 110 ? 1.897 12.577 8.712 1.00 97.38 110 GLU A CA 1
ATOM 916 C C . GLU A 1 110 ? 2.510 11.214 8.365 1.00 97.38 110 GLU A C 1
ATOM 918 O O . GLU A 1 110 ? 2.961 11.007 7.233 1.00 97.38 110 GLU A O 1
ATOM 923 N N . ALA A 1 111 ? 2.436 10.252 9.291 1.00 96.56 111 ALA A N 1
ATOM 924 C CA . ALA A 1 111 ? 2.894 8.884 9.058 1.00 96.56 111 ALA A CA 1
ATOM 925 C C . ALA A 1 111 ? 2.199 8.255 7.839 1.00 96.56 111 ALA A C 1
ATOM 927 O O . ALA A 1 111 ? 2.836 7.665 6.957 1.00 96.56 111 ALA A O 1
ATOM 928 N N . PHE A 1 112 ? 0.875 8.414 7.745 1.00 97.75 112 PHE A N 1
ATOM 929 C CA . PHE A 1 112 ? 0.123 7.942 6.592 1.00 97.75 112 PHE A CA 1
ATOM 930 C C . PHE A 1 112 ? 0.505 8.651 5.294 1.00 97.75 112 PHE A C 1
ATOM 932 O O . PHE A 1 112 ? 0.525 8.006 4.246 1.00 97.75 112 PHE A O 1
ATOM 939 N N . ASP A 1 113 ? 0.780 9.950 5.320 1.00 98.25 113 ASP A N 1
ATOM 940 C CA . ASP A 1 113 ? 1.131 10.693 4.116 1.00 98.25 113 ASP A CA 1
ATOM 941 C C . ASP A 1 113 ? 2.518 10.338 3.583 1.00 98.25 113 ASP A C 1
ATOM 943 O O . ASP A 1 113 ? 2.659 10.162 2.369 1.00 98.25 113 ASP A O 1
ATOM 947 N N . ALA A 1 114 ? 3.506 10.122 4.454 1.00 98.31 114 ALA A N 1
ATOM 948 C CA . ALA A 1 114 ? 4.818 9.619 4.047 1.00 98.31 114 ALA A CA 1
ATOM 949 C C . ALA A 1 114 ? 4.694 8.263 3.326 1.00 98.31 114 ALA A C 1
ATOM 951 O O . ALA A 1 114 ? 5.176 8.087 2.201 1.00 98.31 114 ALA A O 1
ATOM 952 N N . MET A 1 115 ? 3.948 7.329 3.924 1.00 98.44 115 MET A N 1
ATOM 953 C CA . MET A 1 115 ? 3.666 6.015 3.339 1.00 98.44 115 MET A CA 1
ATOM 954 C C . MET A 1 115 ? 2.855 6.103 2.033 1.00 98.44 115 MET A C 1
ATOM 956 O O . MET A 1 115 ? 3.139 5.384 1.071 1.00 98.44 115 MET A O 1
ATOM 960 N N . ARG A 1 116 ? 1.879 7.018 1.957 1.00 98.31 116 ARG A N 1
ATOM 961 C CA . ARG A 1 116 ? 1.076 7.277 0.751 1.00 98.31 116 ARG A CA 1
ATOM 962 C C . ARG A 1 116 ? 1.940 7.775 -0.407 1.00 98.31 116 ARG A C 1
ATOM 964 O O . ARG A 1 116 ? 1.742 7.340 -1.540 1.00 98.31 116 ARG A O 1
ATOM 971 N N . ILE A 1 117 ? 2.868 8.697 -0.155 1.00 98.44 117 ILE A N 1
ATOM 972 C CA . ILE A 1 117 ? 3.753 9.245 -1.194 1.00 98.44 117 ILE A CA 1
ATOM 973 C C . ILE A 1 117 ? 4.691 8.152 -1.719 1.00 98.44 117 ILE A C 1
ATOM 975 O O . ILE A 1 117 ? 4.825 8.003 -2.936 1.00 98.44 117 ILE A O 1
ATOM 979 N N . LEU A 1 118 ? 5.275 7.349 -0.823 1.00 98.56 118 LEU A N 1
ATOM 980 C CA . LEU A 1 118 ? 6.120 6.211 -1.187 1.00 98.56 118 LEU A CA 1
ATOM 981 C C . LEU A 1 118 ? 5.390 5.238 -2.125 1.00 98.56 118 LEU A C 1
ATOM 983 O O . LEU A 1 118 ? 5.898 4.897 -3.196 1.00 98.56 118 LEU A O 1
ATOM 987 N N . ILE A 1 119 ? 4.188 4.798 -1.741 1.00 97.38 119 ILE A N 1
ATOM 988 C CA . ILE A 1 119 ? 3.448 3.807 -2.527 1.00 97.38 119 ILE A CA 1
ATOM 989 C C . ILE A 1 119 ? 2.870 4.392 -3.817 1.00 97.38 119 ILE A C 1
ATOM 991 O O . ILE A 1 119 ? 2.762 3.674 -4.806 1.00 97.38 119 ILE A O 1
ATOM 995 N N .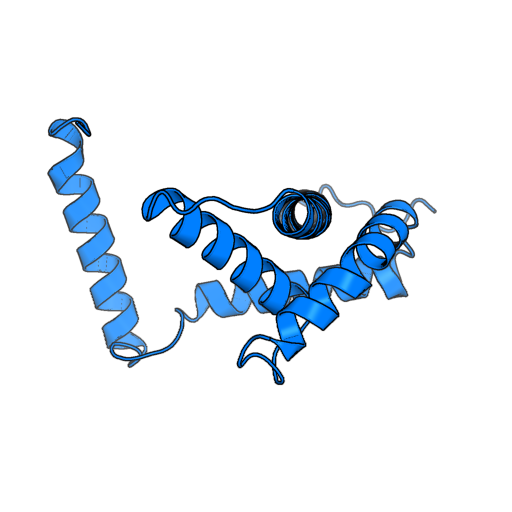 ALA A 1 120 ? 2.561 5.692 -3.857 1.00 98.12 120 ALA A N 1
ATOM 996 C CA . ALA A 1 120 ? 2.155 6.367 -5.088 1.00 98.12 120 ALA A CA 1
ATOM 997 C C . ALA A 1 120 ? 3.288 6.378 -6.127 1.00 98.12 120 ALA A C 1
ATOM 999 O O . ALA A 1 120 ? 3.041 6.116 -7.306 1.00 98.12 120 ALA A O 1
ATOM 1000 N N . TYR A 1 121 ? 4.531 6.626 -5.695 1.00 98.38 121 TYR A N 1
ATOM 1001 C CA . TYR A 1 121 ? 5.694 6.517 -6.576 1.00 98.38 121 TYR A CA 1
ATOM 1002 C C . TYR A 1 121 ? 5.873 5.081 -7.074 1.00 98.38 121 TYR A C 1
ATOM 1004 O O . TYR A 1 121 ? 6.000 4.859 -8.278 1.00 98.38 121 TYR A O 1
ATOM 1012 N N . LEU A 1 122 ? 5.822 4.102 -6.163 1.00 98.06 122 LEU A N 1
ATOM 1013 C CA . LEU A 1 122 ? 5.971 2.690 -6.515 1.00 98.06 122 LEU A CA 1
ATOM 1014 C C . LEU A 1 122 ? 4.876 2.221 -7.485 1.00 98.06 122 LEU A C 1
ATOM 1016 O O . LEU A 1 122 ? 5.172 1.506 -8.434 1.00 98.06 122 LEU A O 1
ATOM 1020 N N . ALA A 1 123 ? 3.629 2.654 -7.291 1.00 96.75 123 ALA A N 1
ATOM 1021 C CA . ALA A 1 123 ? 2.512 2.316 -8.169 1.00 96.75 123 ALA A CA 1
ATOM 1022 C C . ALA A 1 123 ? 2.692 2.890 -9.581 1.00 96.75 123 ALA A C 1
ATOM 1024 O O . ALA A 1 123 ? 2.430 2.195 -10.564 1.00 96.75 123 ALA A O 1
ATOM 1025 N N . LYS A 1 124 ? 3.183 4.133 -9.693 1.00 96.94 124 LYS A N 1
ATOM 1026 C CA . LYS A 1 124 ? 3.540 4.721 -10.989 1.00 96.94 124 LYS A CA 1
ATOM 1027 C C . LYS A 1 124 ? 4.649 3.913 -11.663 1.00 96.94 124 LYS A C 1
ATOM 1029 O O . LYS A 1 124 ? 4.485 3.496 -12.803 1.00 96.94 124 LYS A O 1
ATOM 1034 N N . ALA A 1 125 ? 5.732 3.637 -10.938 1.00 96.44 125 ALA A N 1
ATOM 1035 C CA . ALA A 1 125 ? 6.845 2.839 -11.442 1.00 96.44 125 ALA A CA 1
ATOM 1036 C C . ALA A 1 125 ? 6.372 1.446 -11.903 1.00 96.44 125 ALA A C 1
ATOM 1038 O O . ALA A 1 125 ? 6.749 0.967 -12.967 1.00 96.44 125 ALA A O 1
ATOM 1039 N N . TYR A 1 126 ? 5.478 0.812 -11.149 1.00 96.81 126 TYR A N 1
ATOM 1040 C CA . TYR A 1 126 ? 4.907 -0.484 -11.500 1.00 96.81 126 TYR A CA 1
ATOM 1041 C C . TYR A 1 126 ? 4.079 -0.435 -12.790 1.00 96.81 126 TYR A C 1
ATOM 1043 O O . TYR A 1 126 ? 4.182 -1.329 -13.629 1.00 96.81 126 TYR A O 1
ATOM 1051 N N . HIS A 1 127 ? 3.305 0.632 -12.993 1.00 95.81 127 HIS A N 1
ATOM 1052 C CA . HIS A 1 127 ? 2.588 0.856 -14.246 1.00 95.81 127 HIS A CA 1
ATOM 1053 C C . HIS A 1 127 ? 3.544 1.069 -15.433 1.00 95.81 127 HIS A C 1
ATOM 1055 O O . HIS A 1 127 ? 3.358 0.475 -16.500 1.00 95.81 127 HIS A O 1
ATOM 1061 N N . ASP A 1 128 ? 4.607 1.851 -15.241 1.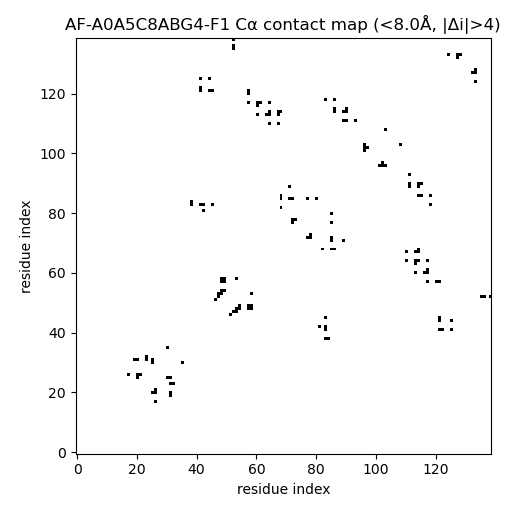00 94.62 128 ASP A N 1
ATOM 1062 C CA . ASP A 1 128 ? 5.634 2.080 -16.262 1.00 94.62 128 ASP A CA 1
ATOM 1063 C C . ASP A 1 128 ? 6.353 0.764 -16.622 1.00 94.62 128 ASP A C 1
ATOM 1065 O O . ASP A 1 128 ? 6.581 0.479 -17.798 1.00 94.62 128 ASP A O 1
ATOM 1069 N N . MET A 1 129 ? 6.629 -0.092 -15.631 1.00 93.56 129 MET A N 1
ATOM 1070 C CA . MET A 1 129 ? 7.198 -1.430 -15.828 1.00 93.56 129 MET A CA 1
ATOM 1071 C C . MET A 1 129 ? 6.255 -2.334 -16.633 1.00 93.56 129 MET A C 1
ATOM 1073 O O . MET A 1 129 ? 6.673 -2.942 -17.616 1.00 93.56 129 MET A O 1
ATOM 1077 N N . LYS A 1 130 ? 4.972 -2.406 -16.255 1.00 92.56 130 LYS A N 1
ATOM 1078 C CA . LYS A 1 130 ? 3.975 -3.258 -16.929 1.00 92.56 130 LYS A CA 1
ATOM 1079 C C . LYS A 1 130 ? 3.648 -2.802 -18.352 1.00 92.56 130 LYS A C 1
ATOM 1081 O O . LYS A 1 130 ? 3.279 -3.634 -19.174 1.00 92.56 130 LYS A O 1
ATOM 1086 N N . SER A 1 131 ? 3.788 -1.511 -18.647 1.00 93.75 131 SER A N 1
ATOM 1087 C CA . SER A 1 131 ? 3.587 -0.958 -19.994 1.00 93.75 131 SER A CA 1
ATOM 1088 C C . SER A 1 131 ? 4.832 -1.029 -20.887 1.00 93.75 131 SER A C 1
ATOM 1090 O O . SER A 1 131 ? 4.735 -0.732 -22.074 1.00 93.75 131 SER A O 1
ATOM 1092 N N . GLY A 1 132 ? 5.995 -1.409 -20.344 1.00 87.69 132 GLY A N 1
ATOM 1093 C CA . GLY A 1 132 ? 7.270 -1.392 -21.069 1.00 87.69 132 GLY A CA 1
ATOM 1094 C C . GLY A 1 132 ? 7.874 0.007 -21.247 1.00 87.69 132 GLY A C 1
ATOM 1095 O O . GLY A 1 132 ? 8.845 0.162 -21.980 1.00 87.69 132 GLY A O 1
ATOM 1096 N N . SER A 1 133 ? 7.327 1.022 -20.571 1.00 81.38 133 SER A N 1
ATOM 1097 C CA . SER A 1 133 ? 7.800 2.414 -20.626 1.00 81.38 133 SER A CA 1
ATOM 1098 C C . SER A 1 133 ? 8.982 2.684 -19.683 1.00 81.38 133 SER A C 1
ATOM 1100 O O . SER A 1 133 ? 9.550 3.777 -19.681 1.00 81.38 133 SER A O 1
ATOM 1102 N N . MET A 1 134 ? 9.344 1.707 -18.846 1.00 76.88 134 MET A N 1
ATOM 1103 C CA . MET A 1 134 ? 10.410 1.837 -17.859 1.00 76.88 134 MET A CA 1
ATOM 1104 C C . MET A 1 134 ? 11.798 1.688 -18.495 1.00 76.88 134 MET A C 1
ATOM 1106 O O . MET A 1 134 ? 12.209 0.599 -18.892 1.00 76.88 134 MET A O 1
ATOM 1110 N N . ASN A 1 135 ? 12.551 2.789 -18.526 1.00 67.62 135 ASN A N 1
ATOM 1111 C CA . ASN A 1 135 ? 13.948 2.809 -18.953 1.00 67.62 135 ASN A CA 1
ATOM 1112 C C . ASN A 1 135 ? 14.879 2.651 -17.743 1.00 67.62 135 ASN A C 1
ATOM 1114 O O . ASN A 1 135 ? 15.151 3.618 -17.039 1.00 67.62 135 ASN A O 1
ATOM 1118 N N . PHE A 1 136 ? 15.405 1.444 -17.525 1.00 63.44 136 PHE A N 1
ATOM 1119 C CA . PHE A 1 136 ? 16.349 1.141 -16.435 1.00 63.44 136 PHE A CA 1
ATOM 1120 C C . PHE A 1 136 ? 17.781 1.662 -16.660 1.00 63.44 136 PHE A C 1
ATOM 1122 O O . PHE A 1 136 ? 18.633 1.492 -15.795 1.00 63.44 136 PHE A O 1
ATOM 1129 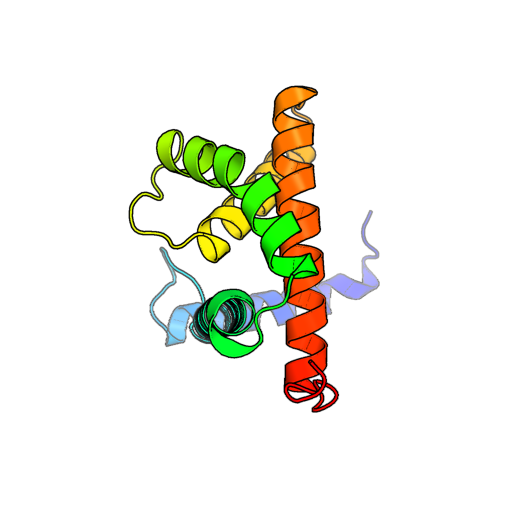N N . LEU A 1 137 ? 18.072 2.234 -17.832 1.00 52.25 137 LEU A N 1
ATOM 1130 C CA . LEU A 1 137 ? 19.444 2.427 -18.324 1.00 52.25 137 LEU A CA 1
ATOM 1131 C C . LEU A 1 137 ? 19.912 3.886 -18.384 1.00 52.25 137 LEU A C 1
ATOM 1133 O O . LEU A 1 137 ? 21.024 4.131 -18.838 1.00 52.25 137 LEU A O 1
ATOM 1137 N N . ASN A 1 138 ? 19.106 4.845 -17.930 1.00 45.28 138 ASN A N 1
ATOM 1138 C CA . ASN A 1 138 ? 19.493 6.257 -17.946 1.00 45.28 138 ASN A CA 1
ATOM 1139 C C . ASN A 1 138 ? 19.816 6.733 -16.527 1.00 45.28 138 ASN A C 1
ATOM 1141 O O . ASN A 1 138 ? 19.017 7.447 -15.920 1.00 45.28 138 ASN A O 1
ATOM 1145 N N . ASN A 1 139 ? 20.979 6.305 -16.034 1.00 44.94 139 ASN A N 1
ATOM 1146 C CA . ASN A 1 139 ? 21.687 6.941 -14.923 1.00 44.94 139 ASN A CA 1
ATOM 1147 C C . ASN A 1 139 ? 22.785 7.843 -15.488 1.00 44.94 139 ASN A C 1
ATOM 1149 O O . ASN A 1 139 ? 23.555 7.343 -16.340 1.00 44.94 139 ASN A O 1
#

Foldseek 3Di:
DPDPVCVVVVVVVVVVVCVQCVVVVQNPHDDRPVVVVVLVVLVVLLCCCVPPLVPVVLVVLCVQLVVLLVVLCVVDPQVVDDSSVSLVVLVVVVVVCVVVVHDDDPVSVSNNVSSVVNVVVSVVQVVCVVVVVDDSDDD